Protein AF-A0A9E3FTR7-F1 (afdb_monomer_lite)

Secondary structure (DSSP, 8-state):
-----PPPTTS--SS-HHHHHHHHH--TT-TTSPPS-PPPHHHHHHS-SS-------

Foldseek 3Di:
DDDPPDDDPPDDDPDDPVRVLCVVQNDAPDVPDDGSDDDDPVVVVVDDPDDDPDPDD

Sequence (57 aa):
MKQTERPIKGIEPEKSEDDIQREQLGPRGVPGAPDPAKMTPQRDKKTPATVDPGHTA

Structure (mmCIF, N/CA/C/O backbone):
data_AF-A0A9E3FTR7-F1
#
_entry.id   AF-A0A9E3FTR7-F1
#
loop_
_atom_site.group_PDB
_atom_site.id
_atom_site.type_symbol
_atom_site.label_atom_id
_atom_site.label_alt_id
_atom_site.label_comp_id
_atom_site.label_asym_id
_atom_site.label_entity_id
_atom_site.label_seq_id
_atom_site.pdbx_PDB_ins_code
_atom_site.Cartn_x
_atom_site.Cartn_y
_atom_site.Cartn_z
_atom_site.occupancy
_atom_site.B_iso_or_equiv
_atom_site.auth_seq_id
_atom_site.auth_comp_id
_atom_site.auth_asym_id
_atom_site.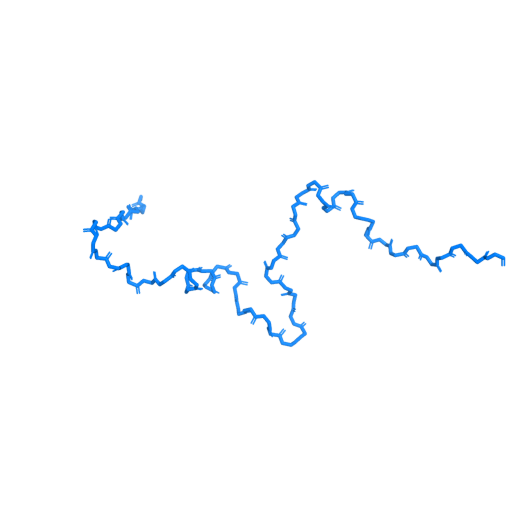auth_atom_id
_atom_site.pdbx_PDB_model_num
ATOM 1 N N . MET A 1 1 ? -21.452 -7.552 10.848 1.00 39.56 1 MET A N 1
ATOM 2 C CA . MET A 1 1 ? -21.152 -6.109 10.964 1.00 39.56 1 MET A CA 1
ATOM 3 C C . MET A 1 1 ? -19.965 -5.990 11.910 1.00 39.56 1 MET A C 1
ATOM 5 O O . MET A 1 1 ? -20.121 -6.360 13.063 1.00 39.56 1 MET A O 1
ATOM 9 N N . LYS A 1 2 ? -18.764 -5.639 11.431 1.00 50.94 2 LYS A N 1
ATOM 10 C CA . LYS A 1 2 ? -17.593 -5.485 12.313 1.00 50.94 2 LYS A CA 1
ATOM 11 C C . LYS A 1 2 ? -17.677 -4.092 12.933 1.00 50.94 2 LYS A C 1
ATOM 13 O O . LYS A 1 2 ? -17.558 -3.106 12.214 1.00 50.94 2 LYS A O 1
ATOM 18 N N . GLN A 1 3 ? -17.991 -4.026 14.223 1.00 51.94 3 GLN A N 1
ATOM 19 C CA . GLN A 1 3 ? -17.964 -2.781 14.980 1.00 51.94 3 GLN A CA 1
ATOM 20 C C . GLN A 1 3 ? -16.512 -2.295 15.008 1.00 51.94 3 GLN A C 1
ATOM 22 O O . GLN A 1 3 ? -15.643 -2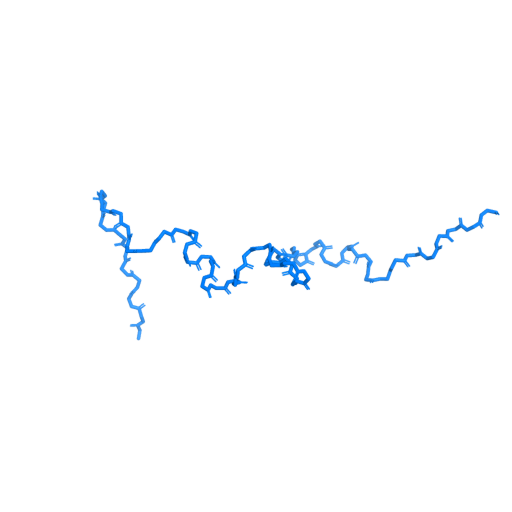.973 15.542 1.00 51.94 3 GLN A O 1
ATOM 27 N N . THR A 1 4 ? -16.229 -1.158 14.378 1.00 57.25 4 THR A N 1
ATOM 28 C CA . THR A 1 4 ? -14.983 -0.434 14.616 1.00 57.25 4 THR A CA 1
ATOM 29 C C . THR A 1 4 ? -15.129 0.258 15.966 1.00 57.25 4 THR A C 1
ATOM 31 O O . THR A 1 4 ? -15.729 1.330 16.070 1.00 57.25 4 THR A O 1
ATOM 34 N N . GLU A 1 5 ? -14.649 -0.404 17.020 1.00 62.94 5 GLU A N 1
ATOM 35 C CA . GLU A 1 5 ? -14.434 0.225 18.320 1.00 62.94 5 GLU A CA 1
ATOM 36 C C . GLU A 1 5 ? -13.518 1.424 18.105 1.00 62.94 5 GLU A C 1
ATOM 38 O O . GLU A 1 5 ? -12.340 1.304 17.773 1.00 62.94 5 GLU A O 1
ATOM 43 N N . ARG A 1 6 ? -14.093 2.620 18.213 1.00 65.44 6 ARG A N 1
ATOM 44 C CA . ARG A 1 6 ? -13.293 3.836 18.276 1.00 65.44 6 ARG A CA 1
ATOM 45 C C . ARG A 1 6 ? -12.541 3.768 19.604 1.00 65.44 6 ARG A C 1
ATOM 47 O O . ARG A 1 6 ? -13.194 3.486 20.612 1.00 65.44 6 ARG A O 1
ATOM 54 N N . PRO A 1 7 ? -11.223 4.019 19.630 1.00 64.62 7 PRO A N 1
ATOM 55 C CA . PRO A 1 7 ? -10.470 3.955 20.870 1.00 64.62 7 PRO A CA 1
ATOM 56 C C . PRO A 1 7 ? -11.083 4.915 21.893 1.00 64.62 7 PRO A C 1
ATOM 58 O O . PRO A 1 7 ? -11.446 6.053 21.571 1.00 64.62 7 PRO A O 1
ATOM 61 N N . ILE A 1 8 ? -11.230 4.435 23.126 1.00 73.19 8 ILE A N 1
ATOM 62 C CA . ILE A 1 8 ? -11.657 5.253 24.260 1.00 73.19 8 ILE A CA 1
ATOM 63 C C . ILE A 1 8 ? -10.615 6.369 24.419 1.00 73.19 8 ILE A C 1
ATOM 65 O O . ILE A 1 8 ? -9.416 6.097 24.469 1.00 73.19 8 ILE A O 1
ATOM 69 N N . LYS A 1 9 ? -11.051 7.637 24.461 1.00 69.62 9 LYS A N 1
ATOM 70 C CA . LYS A 1 9 ? -10.136 8.786 24.587 1.00 69.62 9 LYS A CA 1
ATOM 71 C C . LYS A 1 9 ? -9.184 8.581 25.771 1.00 69.62 9 LYS A C 1
ATOM 73 O O . LYS A 1 9 ? -9.642 8.466 26.903 1.00 69.62 9 LYS A O 1
ATOM 78 N N . GLY A 1 10 ? -7.880 8.603 25.497 1.00 69.69 10 GLY A N 1
ATOM 79 C CA . GLY A 1 10 ? -6.824 8.471 26.507 1.00 69.69 10 GLY A CA 1
ATOM 80 C C . GLY A 1 10 ? -6.297 7.049 26.721 1.00 69.69 10 GLY A C 1
ATOM 81 O O . GLY A 1 10 ? -5.403 6.882 27.542 1.00 69.69 10 GLY A O 1
ATOM 82 N N . ILE A 1 11 ? -6.806 6.051 25.993 1.00 77.25 11 ILE A N 1
ATOM 83 C CA . ILE A 1 11 ? -6.286 4.678 26.001 1.00 77.25 11 ILE A CA 1
ATOM 84 C C . ILE A 1 11 ? -5.686 4.388 24.624 1.00 77.25 11 ILE A C 1
ATOM 86 O O . ILE A 1 11 ? -6.346 4.595 23.602 1.00 77.25 11 ILE A O 1
ATOM 90 N N . GLU A 1 12 ? -4.429 3.943 24.593 1.00 74.88 12 GLU A N 1
ATOM 91 C CA . GLU A 1 12 ? -3.797 3.515 23.346 1.00 74.88 12 GLU A CA 1
ATOM 92 C C . GLU A 1 12 ? -4.474 2.241 22.807 1.00 74.88 12 GLU A C 1
ATOM 94 O O . GLU A 1 12 ? -4.825 1.351 23.585 1.00 74.88 12 GLU A O 1
ATOM 99 N N . PRO A 1 13 ? -4.704 2.153 21.485 1.00 81.75 13 PRO A N 1
ATOM 100 C CA . PRO A 1 13 ? -5.281 0.965 20.863 1.00 81.75 13 PRO A CA 1
ATOM 101 C C . PRO A 1 13 ? -4.349 -0.251 20.989 1.00 81.75 13 PRO A C 1
ATOM 103 O O . PRO A 1 13 ? -3.134 -0.104 21.065 1.00 81.75 13 PRO A O 1
ATOM 106 N N . GLU A 1 14 ? -4.915 -1.463 20.933 1.00 85.12 14 GLU A N 1
ATOM 107 C CA . GLU A 1 14 ? -4.154 -2.726 21.041 1.00 85.12 14 GLU A CA 1
ATOM 108 C C . GLU A 1 14 ? -3.051 -2.883 19.983 1.00 85.12 14 GLU A C 1
ATOM 110 O O . GLU A 1 14 ? -2.056 -3.569 20.211 1.00 85.12 14 GLU A O 1
ATOM 115 N N . LYS A 1 15 ? -3.244 -2.274 18.809 1.00 84.69 15 LYS A N 1
ATOM 116 C CA . LYS A 1 15 ? -2.287 -2.266 17.701 1.00 84.69 15 LYS A CA 1
ATOM 117 C C . LYS A 1 15 ? -1.928 -0.832 17.353 1.00 84.69 15 LYS A C 1
ATOM 119 O O . LYS A 1 15 ? -2.818 0.008 17.195 1.00 84.69 15 LYS A O 1
ATOM 124 N N . SER A 1 16 ? -0.635 -0.577 17.169 1.00 86.56 16 SER A N 1
ATOM 125 C CA . SER A 1 16 ? -0.173 0.709 16.656 1.00 86.56 16 SER A CA 1
ATOM 126 C C . SER A 1 16 ? -0.568 0.887 15.184 1.00 86.56 16 SER A C 1
ATOM 128 O O . SER A 1 16 ? -0.877 -0.075 14.473 1.00 86.56 16 SER A O 1
ATOM 130 N N . GLU A 1 17 ? -0.532 2.128 14.698 1.00 83.44 17 GLU A N 1
ATOM 131 C CA . GLU A 1 17 ? -0.758 2.428 13.278 1.00 83.44 17 GLU A CA 1
ATOM 132 C C . GLU A 1 17 ? 0.205 1.643 12.371 1.00 83.44 17 GLU A C 1
ATOM 134 O O . GLU A 1 17 ? -0.190 1.135 11.322 1.00 83.44 17 GLU A O 1
ATOM 139 N N . ASP A 1 18 ? 1.457 1.504 12.801 1.00 81.88 18 ASP A N 1
ATOM 140 C CA . ASP A 1 18 ? 2.496 0.790 12.064 1.00 81.88 18 ASP A CA 1
ATOM 141 C C . ASP A 1 18 ? 2.218 -0.724 12.006 1.00 81.88 18 ASP A C 1
ATOM 143 O O . ASP A 1 18 ? 2.418 -1.356 10.967 1.00 81.88 18 ASP A O 1
ATOM 147 N N . ASP A 1 19 ? 1.659 -1.307 13.071 1.00 84.56 19 ASP A N 1
ATOM 148 C CA . ASP A 1 19 ? 1.248 -2.720 13.085 1.00 84.56 19 ASP A CA 1
ATOM 149 C C . ASP A 1 19 ? 0.082 -2.976 12.129 1.00 84.56 19 ASP A C 1
ATOM 151 O O . ASP A 1 19 ? 0.090 -3.944 11.366 1.00 84.56 19 ASP A O 1
ATOM 155 N N . ILE A 1 20 ? -0.886 -2.060 12.111 1.00 85.38 20 ILE A N 1
ATOM 156 C CA . ILE A 1 20 ? -2.021 -2.094 11.185 1.00 85.38 20 ILE A CA 1
ATOM 157 C C . ILE A 1 20 ? -1.545 -1.962 9.728 1.00 85.38 20 ILE A C 1
ATOM 159 O O . ILE A 1 20 ? -2.083 -2.626 8.837 1.00 85.38 20 ILE A O 1
ATOM 163 N N . GLN A 1 21 ? -0.541 -1.119 9.461 1.00 82.50 21 GLN A N 1
ATOM 164 C CA . GLN A 1 21 ? 0.047 -0.968 8.127 1.00 82.50 21 GLN A CA 1
ATOM 165 C C . GLN A 1 21 ? 0.824 -2.218 7.697 1.00 82.50 21 GLN A C 1
ATOM 167 O O . GLN A 1 21 ? 0.645 -2.671 6.565 1.00 82.50 21 GLN A O 1
ATOM 172 N N . ARG A 1 22 ? 1.637 -2.810 8.584 1.00 85.00 22 ARG A N 1
ATOM 173 C CA . ARG A 1 22 ? 2.362 -4.065 8.311 1.00 85.00 22 ARG A CA 1
ATOM 174 C C . ARG A 1 22 ? 1.424 -5.232 8.010 1.00 85.00 22 ARG A C 1
ATOM 176 O O . ARG A 1 22 ? 1.710 -6.012 7.107 1.00 85.00 22 ARG A O 1
ATOM 183 N N . GLU A 1 23 ? 0.307 -5.349 8.727 1.00 82.44 23 GLU A N 1
ATOM 184 C CA . GLU A 1 23 ? -0.691 -6.404 8.495 1.00 82.44 23 GLU A CA 1
ATOM 185 C C . GLU A 1 23 ? -1.391 -6.255 7.132 1.00 82.44 23 GLU A C 1
ATOM 187 O O . GLU A 1 23 ? -1.650 -7.248 6.457 1.00 82.44 23 GLU A O 1
ATOM 192 N N . GLN A 1 24 ? -1.663 -5.020 6.694 1.00 80.88 24 GLN A N 1
ATOM 193 C CA . GLN A 1 24 ? -2.362 -4.756 5.429 1.00 80.88 24 GLN A CA 1
ATOM 194 C C . GLN A 1 24 ? -1.454 -4.748 4.197 1.00 80.88 24 GLN A C 1
ATOM 196 O O . GLN A 1 24 ? -1.883 -5.149 3.114 1.00 80.88 24 GLN A O 1
ATOM 201 N N . LEU A 1 25 ? -0.234 -4.227 4.331 1.00 80.38 25 LEU A N 1
ATOM 202 C CA . LEU A 1 25 ? 0.668 -3.963 3.207 1.00 80.38 25 LEU A CA 1
ATOM 203 C C . LEU A 1 25 ? 1.880 -4.899 3.179 1.00 80.38 25 LEU A C 1
ATOM 205 O O . LEU A 1 25 ? 2.603 -4.928 2.186 1.00 80.38 25 LEU A O 1
ATOM 209 N N . GLY A 1 26 ? 2.084 -5.681 4.238 1.00 79.69 26 GLY A N 1
ATOM 210 C CA . GLY A 1 26 ? 3.236 -6.552 4.398 1.00 79.69 26 GLY A CA 1
ATOM 211 C C . GLY A 1 26 ? 4.457 -5.849 5.009 1.00 79.69 26 GLY A C 1
ATOM 212 O O . GLY A 1 26 ? 4.413 -4.673 5.385 1.00 79.69 26 GLY A O 1
ATOM 213 N 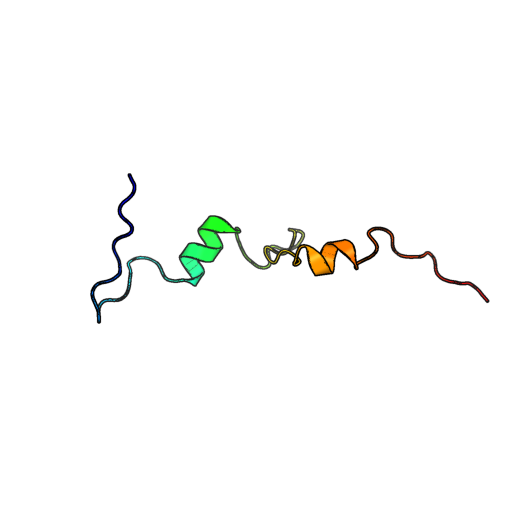N . PRO A 1 27 ? 5.570 -6.585 5.147 1.00 79.88 27 PRO A N 1
ATOM 214 C CA . PRO A 1 27 ? 6.808 -6.063 5.715 1.00 79.88 27 PRO A CA 1
ATOM 215 C C . PRO A 1 27 ? 7.417 -4.971 4.821 1.00 79.88 27 PRO A C 1
ATOM 217 O O . PRO A 1 27 ? 7.678 -5.181 3.636 1.00 79.88 27 PRO A O 1
ATOM 220 N N . ARG A 1 28 ? 7.676 -3.792 5.398 1.00 79.25 28 ARG A N 1
ATOM 221 C CA . ARG A 1 28 ? 8.354 -2.694 4.691 1.00 79.25 28 ARG A CA 1
ATOM 222 C C . ARG A 1 28 ? 9.824 -3.048 4.466 1.00 79.25 28 ARG A C 1
ATOM 224 O O . ARG A 1 28 ? 10.477 -3.565 5.366 1.00 79.25 28 ARG A O 1
ATOM 231 N N . GLY A 1 29 ? 10.348 -2.721 3.284 1.00 72.56 29 GLY A N 1
ATOM 232 C CA . GLY A 1 29 ? 11.784 -2.797 3.002 1.00 72.56 29 GLY A CA 1
ATOM 233 C C . GLY A 1 29 ? 12.364 -4.211 2.914 1.00 72.56 29 GLY A C 1
ATOM 234 O O . GLY A 1 29 ? 13.569 -4.365 3.101 1.00 72.56 29 GLY A O 1
ATOM 235 N N . VAL A 1 30 ? 11.551 -5.241 2.636 1.00 75.00 30 VAL A N 1
ATOM 236 C CA . VAL A 1 30 ? 12.090 -6.582 2.351 1.00 75.00 30 VAL A CA 1
ATOM 237 C C . VAL A 1 30 ? 12.974 -6.509 1.101 1.00 75.00 30 VAL A C 1
ATOM 239 O O . VAL A 1 30 ? 12.476 -6.114 0.043 1.00 75.00 30 VAL A O 1
ATOM 242 N N . PRO A 1 31 ? 14.266 -6.885 1.185 1.00 71.44 31 PRO A N 1
ATOM 243 C CA . PRO A 1 31 ? 15.161 -6.851 0.035 1.00 71.44 31 PRO A CA 1
ATOM 244 C C . PRO A 1 31 ? 14.597 -7.674 -1.131 1.00 71.44 31 PRO A C 1
ATOM 246 O O . PRO A 1 31 ? 14.362 -8.872 -0.995 1.00 71.44 31 PRO A O 1
ATOM 249 N N . GLY A 1 32 ? 14.361 -7.023 -2.272 1.00 67.44 32 GLY A N 1
ATOM 250 C CA . GLY A 1 32 ? 13.813 -7.654 -3.481 1.00 67.44 32 GLY A CA 1
ATOM 251 C C . GLY A 1 32 ? 12.283 -7.747 -3.552 1.00 67.44 32 GLY A C 1
ATOM 252 O O . GLY A 1 32 ? 11.764 -8.146 -4.593 1.00 67.44 32 GLY A O 1
ATOM 253 N N . ALA A 1 33 ? 11.550 -7.359 -2.503 1.00 70.81 33 ALA A N 1
ATOM 254 C CA . ALA A 1 33 ? 10.095 -7.231 -2.562 1.00 70.81 33 ALA A CA 1
ATOM 255 C C . ALA A 1 33 ? 9.684 -5.846 -3.098 1.00 70.81 33 ALA A C 1
ATOM 257 O O . ALA A 1 33 ? 10.409 -4.868 -2.889 1.00 70.81 33 ALA A O 1
ATOM 258 N N . PRO A 1 34 ? 8.523 -5.731 -3.771 1.00 69.06 34 PRO A N 1
ATOM 259 C CA . PRO A 1 34 ? 7.990 -4.432 -4.162 1.00 69.06 34 PRO A CA 1
ATOM 260 C C . PRO A 1 34 ? 7.707 -3.574 -2.924 1.00 69.06 34 PRO A C 1
ATOM 262 O O . PRO A 1 34 ? 7.260 -4.084 -1.894 1.00 69.06 34 PRO A O 1
ATOM 265 N N . ASP A 1 35 ? 7.957 -2.268 -3.033 1.00 71.19 35 ASP A N 1
ATOM 266 C CA . ASP A 1 35 ? 7.626 -1.322 -1.969 1.00 71.19 35 ASP A CA 1
ATOM 267 C C . ASP A 1 35 ? 6.109 -1.385 -1.686 1.00 71.19 35 ASP A C 1
ATOM 269 O O . ASP A 1 35 ? 5.311 -1.296 -2.627 1.00 71.19 35 ASP A O 1
ATOM 273 N N . PRO A 1 36 ? 5.676 -1.541 -0.421 1.00 71.12 36 PRO A N 1
ATOM 274 C CA . PRO A 1 36 ? 4.262 -1.452 -0.066 1.00 71.12 36 PRO A CA 1
ATOM 275 C C . PRO A 1 36 ? 3.613 -0.113 -0.457 1.00 71.12 36 PRO A C 1
ATOM 277 O O . PRO A 1 36 ? 2.386 -0.040 -0.584 1.00 71.12 36 PRO A O 1
ATOM 280 N N . ALA A 1 37 ? 4.402 0.947 -0.663 1.00 76.12 37 ALA A N 1
ATOM 281 C CA . ALA A 1 37 ? 3.924 2.212 -1.195 1.00 76.12 37 ALA A CA 1
ATOM 282 C C . ALA A 1 37 ? 3.439 2.060 -2.646 1.00 76.12 37 ALA A C 1
ATOM 284 O O . ALA A 1 37 ? 4.213 1.891 -3.587 1.00 76.12 37 ALA A O 1
ATOM 285 N N . LYS A 1 38 ? 2.123 2.191 -2.834 1.00 76.88 38 LYS A N 1
ATOM 286 C CA . LYS A 1 38 ? 1.503 2.264 -4.159 1.00 76.88 38 LYS A CA 1
ATOM 287 C C . LYS A 1 38 ? 1.480 3.705 -4.646 1.00 76.88 38 LYS A C 1
ATOM 289 O O . LYS A 1 38 ? 1.284 4.652 -3.885 1.00 76.88 38 LYS A O 1
ATOM 294 N N . MET A 1 39 ? 1.649 3.861 -5.943 1.00 86.25 39 MET A N 1
ATOM 295 C CA . MET A 1 39 ? 1.474 5.128 -6.630 1.00 86.25 39 MET A CA 1
ATOM 296 C C . MET A 1 39 ? 0.005 5.571 -6.585 1.00 86.25 39 MET A C 1
ATOM 298 O O . MET A 1 39 ? -0.913 4.766 -6.420 1.00 86.25 39 MET A O 1
ATOM 302 N N . THR 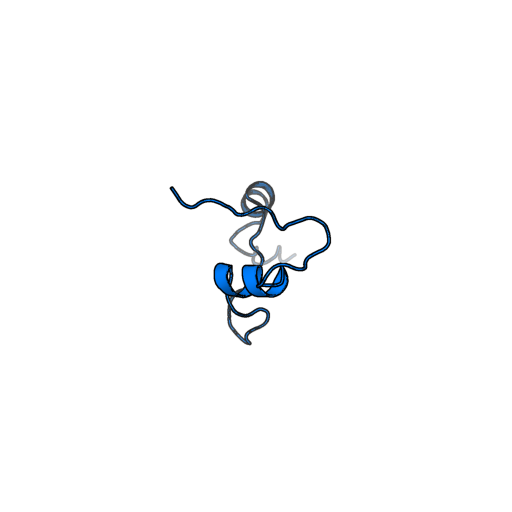A 1 40 ? -0.235 6.878 -6.714 1.00 85.75 40 THR A N 1
ATOM 303 C CA . THR A 1 40 ? -1.606 7.365 -6.892 1.00 85.75 40 THR A CA 1
ATOM 304 C C . THR A 1 40 ? -2.073 7.050 -8.315 1.00 85.75 40 THR A C 1
ATOM 306 O O . THR A 1 40 ? -1.260 7.151 -9.237 1.00 85.75 40 THR A O 1
ATOM 309 N N . PRO A 1 41 ? -3.375 6.789 -8.551 1.00 88.38 41 PRO A N 1
ATOM 310 C CA . PRO A 1 41 ? -3.880 6.493 -9.896 1.00 88.38 41 PRO A CA 1
ATOM 311 C C . PRO A 1 41 ? -3.526 7.573 -10.929 1.00 88.38 41 PRO A C 1
ATOM 313 O O . PRO A 1 41 ? -3.203 7.284 -12.081 1.00 88.38 41 PRO A O 1
ATOM 316 N N . GLN A 1 42 ? -3.537 8.842 -10.503 1.00 89.94 42 GLN A N 1
ATOM 317 C CA . GLN A 1 42 ? -3.147 9.971 -11.346 1.00 89.94 42 GLN A CA 1
ATOM 318 C C . GLN A 1 42 ? -1.660 9.951 -11.708 1.00 89.94 42 GLN A C 1
ATOM 320 O O . GLN A 1 42 ? -1.308 10.338 -12.822 1.00 89.94 42 GLN A O 1
ATOM 325 N N . ARG A 1 43 ? -0.792 9.560 -10.768 1.00 87.88 43 ARG A N 1
ATOM 326 C CA . ARG A 1 43 ? 0.654 9.486 -10.988 1.00 87.88 43 ARG A CA 1
ATOM 327 C C . ARG A 1 43 ? 0.991 8.285 -11.864 1.00 87.88 43 ARG A C 1
ATOM 329 O O . ARG A 1 43 ? 1.677 8.483 -12.855 1.00 87.88 43 ARG A O 1
ATOM 336 N N . ASP A 1 44 ? 0.424 7.114 -11.581 1.00 88.06 44 ASP A N 1
ATOM 337 C CA . ASP A 1 44 ? 0.582 5.907 -12.405 1.00 88.06 44 ASP A CA 1
ATOM 338 C C . ASP A 1 44 ? 0.253 6.158 -13.868 1.00 88.06 44 ASP A C 1
ATOM 340 O O . ASP A 1 44 ? 1.022 5.813 -14.755 1.00 88.06 44 ASP A O 1
ATOM 344 N N . LYS A 1 45 ? -0.862 6.844 -14.129 1.00 87.44 45 LYS A N 1
ATOM 345 C CA . LYS A 1 45 ? -1.282 7.157 -15.496 1.00 87.44 45 LYS A CA 1
ATOM 346 C C . LYS A 1 45 ? -0.327 8.106 -16.228 1.00 87.44 45 LYS A C 1
ATOM 348 O O . LYS A 1 45 ? -0.281 8.094 -17.455 1.00 87.44 45 LYS A O 1
ATOM 353 N N . LYS A 1 46 ? 0.381 8.969 -15.497 1.00 89.12 46 LYS A N 1
ATOM 354 C CA . LYS A 1 46 ? 1.347 9.929 -16.056 1.00 89.12 46 LYS A CA 1
ATO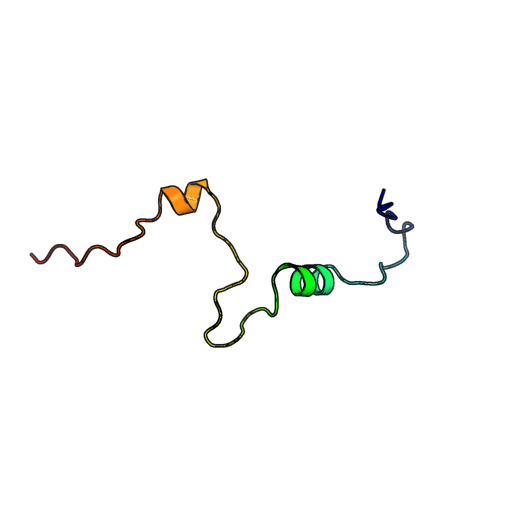M 355 C C . LYS A 1 46 ? 2.761 9.364 -16.132 1.00 89.12 46 LYS A C 1
ATOM 357 O O . LYS A 1 46 ? 3.591 9.932 -16.835 1.00 89.12 46 LYS A O 1
ATOM 362 N N . THR A 1 47 ? 3.049 8.302 -15.390 1.00 84.12 47 THR A N 1
ATOM 363 C CA . THR A 1 47 ? 4.343 7.637 -15.413 1.00 84.12 47 THR A CA 1
ATOM 364 C C . THR A 1 47 ? 4.354 6.638 -16.573 1.00 84.12 47 THR A C 1
ATOM 366 O O . THR A 1 47 ? 3.535 5.721 -16.591 1.00 84.12 47 THR A O 1
ATOM 369 N N . PRO A 1 48 ? 5.248 6.799 -17.564 1.00 82.50 48 PRO A N 1
ATOM 370 C CA . PRO A 1 48 ? 5.366 5.836 -18.651 1.00 82.50 48 PRO A CA 1
ATOM 371 C C . PRO A 1 48 ? 5.742 4.462 -18.084 1.00 82.50 48 PRO A C 1
ATOM 373 O O . PRO A 1 48 ? 6.697 4.354 -17.316 1.00 82.50 48 PRO A O 1
ATOM 376 N N . ALA A 1 49 ? 5.006 3.413 -18.459 1.00 79.88 49 ALA A N 1
ATOM 377 C CA . ALA A 1 49 ? 5.300 2.043 -18.022 1.00 79.88 49 ALA A CA 1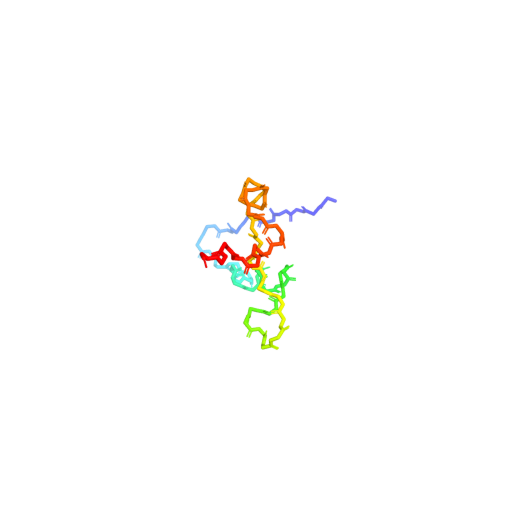
ATOM 378 C C . ALA A 1 49 ? 6.587 1.482 -18.655 1.00 79.88 49 ALA A C 1
ATOM 380 O O . ALA A 1 49 ? 7.214 0.575 -18.114 1.00 79.88 49 ALA A O 1
ATOM 381 N N . THR A 1 50 ? 6.978 2.026 -19.805 1.00 79.81 50 THR A N 1
ATOM 382 C CA . THR A 1 50 ? 8.196 1.667 -20.524 1.00 79.81 50 THR A CA 1
ATOM 383 C C . THR A 1 50 ? 9.171 2.827 -20.421 1.00 79.81 50 THR A C 1
ATOM 385 O O . THR A 1 50 ? 8.824 3.962 -20.750 1.00 79.81 50 THR A O 1
ATOM 388 N N . VAL A 1 51 ? 10.384 2.541 -19.952 1.00 72.12 51 VAL A N 1
ATOM 389 C CA . VAL A 1 51 ? 11.485 3.505 -19.963 1.00 72.12 51 VAL A CA 1
ATOM 390 C C . VAL A 1 51 ? 11.866 3.739 -21.425 1.00 72.12 51 VAL A C 1
ATOM 392 O O . VAL A 1 51 ? 12.146 2.776 -22.138 1.00 72.12 51 VAL A O 1
ATOM 395 N N . ASP A 1 52 ? 11.818 4.991 -21.883 1.00 73.31 52 ASP A N 1
ATOM 396 C CA . ASP A 1 52 ? 12.280 5.359 -23.225 1.00 73.31 52 ASP A CA 1
ATOM 397 C C . ASP A 1 52 ? 13.760 4.942 -23.362 1.00 73.31 52 ASP A C 1
ATOM 399 O O . ASP A 1 52 ? 14.557 5.329 -22.499 1.00 73.31 52 ASP A O 1
ATOM 403 N N . PRO A 1 53 ? 14.147 4.163 -24.395 1.00 74.69 53 PRO A N 1
ATOM 404 C CA . PRO A 1 53 ? 15.539 3.784 -24.657 1.00 74.69 53 PRO A CA 1
ATOM 405 C C . PRO A 1 53 ? 16.516 4.963 -24.798 1.00 74.69 53 PRO A C 1
ATOM 407 O O . PRO A 1 53 ? 17.724 4.748 -24.858 1.00 74.69 53 PRO A O 1
ATOM 410 N N . GLY A 1 54 ? 16.006 6.195 -24.821 1.00 74.88 54 GLY A N 1
ATOM 411 C CA . GLY A 1 54 ? 16.777 7.422 -24.891 1.00 74.88 54 GLY A CA 1
ATOM 412 C C . GLY A 1 54 ? 16.876 7.894 -26.333 1.00 74.88 54 GLY A C 1
ATOM 413 O O . GLY A 1 54 ? 17.172 7.122 -27.245 1.00 74.88 54 GLY A O 1
ATOM 414 N N . HIS A 1 55 ? 16.646 9.189 -26.550 1.00 67.69 55 HIS A N 1
ATOM 415 C CA . HIS A 1 55 ? 17.022 9.828 -27.805 1.00 67.69 55 HIS A CA 1
ATOM 416 C C . HIS A 1 55 ? 18.548 9.816 -27.907 1.00 67.69 55 HIS A C 1
ATOM 418 O O . HIS A 1 55 ? 19.232 10.572 -27.217 1.00 67.69 55 HIS A O 1
ATOM 424 N N . THR A 1 56 ? 19.078 8.927 -28.744 1.00 71.69 56 THR A N 1
ATOM 425 C CA . THR A 1 56 ? 20.490 8.974 -29.126 1.00 71.69 56 THR A CA 1
ATOM 426 C C . THR A 1 56 ? 20.625 10.082 -30.170 1.00 71.69 56 THR A C 1
ATOM 428 O O . THR A 1 56 ? 19.907 10.056 -31.170 1.00 71.69 56 THR A O 1
ATOM 431 N N . ALA A 1 57 ? 21.454 11.086 -29.877 1.00 67.06 57 ALA A N 1
ATOM 432 C CA . ALA A 1 57 ? 21.761 12.192 -30.785 1.00 67.06 57 ALA A CA 1
ATOM 433 C C . ALA A 1 57 ? 22.683 11.753 -31.930 1.00 67.06 57 ALA A C 1
ATOM 435 O O . ALA A 1 57 ? 23.499 10.829 -31.701 1.00 67.06 57 ALA A O 1
#

pLDDT: mean 76.02, std 10.16, range [39.56, 89.94]

Radius of gyration: 19.45 Å; chains: 1; bounding box: 43×20×57 Å